Protein AF-A0A8D8BJQ4-F1 (afdb_monomer_lite)

Secondary structure (DSSP, 8-state):
--S--EETTTTEETTTTEE-SSS-BTTTTEETTGGGSS--HHHHHHHHHHHHHHHHHHS-GGGGSTTIIIIITT-HHHHHTTSS-TTS--PPPPPP----------------S-------PPTTGGG--

Structure (mmCIF, N/CA/C/O backbone):
data_AF-A0A8D8BJQ4-F1
#
_entry.id   AF-A0A8D8BJQ4-F1
#
loop_
_atom_site.group_PDB
_atom_site.id
_atom_site.type_symbol
_atom_site.label_atom_id
_atom_site.label_alt_id
_atom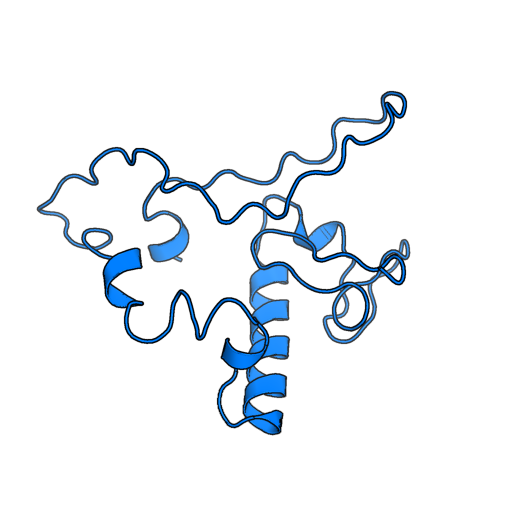_site.label_comp_id
_atom_site.label_asym_id
_atom_site.label_entity_id
_atom_site.label_seq_id
_atom_site.pdbx_PDB_ins_code
_atom_site.Cartn_x
_atom_site.Cartn_y
_atom_site.Cartn_z
_atom_site.occupancy
_atom_site.B_iso_or_equiv
_atom_site.auth_seq_id
_atom_site.auth_comp_id
_atom_site.auth_asym_id
_atom_site.auth_atom_id
_atom_site.pdbx_PDB_model_num
ATOM 1 N N . ALA A 1 1 ? 2.124 17.437 11.101 1.00 56.03 1 ALA A N 1
ATOM 2 C CA . ALA A 1 1 ? 1.465 16.128 11.214 1.0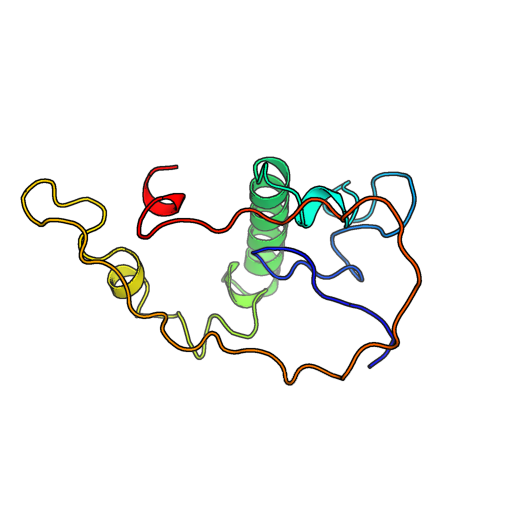0 56.03 1 ALA A CA 1
ATOM 3 C C . ALA A 1 1 ? 0.216 16.330 12.050 1.00 56.03 1 ALA A C 1
ATOM 5 O O . ALA A 1 1 ? 0.309 16.948 13.104 1.00 56.03 1 ALA A O 1
ATOM 6 N N . ASP A 1 2 ? -0.924 15.904 11.532 1.00 66.06 2 ASP A N 1
ATOM 7 C CA . ASP A 1 2 ? -2.248 15.899 12.174 1.00 66.06 2 ASP A CA 1
ATOM 8 C C . ASP A 1 2 ? -2.429 14.735 13.168 1.00 66.06 2 ASP A C 1
ATOM 10 O O . ASP A 1 2 ? -3.452 14.647 13.839 1.00 66.06 2 ASP A O 1
ATOM 14 N N . GLY A 1 3 ? -1.408 13.885 13.312 1.00 72.31 3 GLY A N 1
ATOM 15 C CA . GLY A 1 3 ? -1.388 12.760 14.244 1.00 72.31 3 GLY A CA 1
ATOM 16 C C . GLY A 1 3 ? -1.749 11.423 13.602 1.00 72.31 3 GLY A C 1
ATOM 17 O O . GLY A 1 3 ? -1.665 10.415 14.297 1.00 72.31 3 GLY A O 1
ATOM 18 N N . SER A 1 4 ? -2.095 11.402 12.309 1.00 78.88 4 SER A N 1
ATOM 19 C CA . SER A 1 4 ? -2.278 10.163 11.549 1.00 78.88 4 SER A CA 1
ATOM 20 C C . SER A 1 4 ? -0.950 9.469 11.260 1.00 78.88 4 SER A C 1
ATOM 22 O O . SER A 1 4 ? 0.085 10.133 11.111 1.00 78.88 4 SER A O 1
ATOM 24 N N . GLY A 1 5 ? -0.995 8.151 11.097 1.00 88.75 5 GLY A N 1
ATOM 25 C CA . GLY A 1 5 ? 0.120 7.323 10.662 1.00 88.75 5 GLY A CA 1
ATOM 26 C C . GLY A 1 5 ? -0.244 6.372 9.523 1.00 88.75 5 GLY A C 1
ATOM 27 O O . GLY A 1 5 ? -1.414 6.121 9.223 1.00 88.75 5 GLY A O 1
ATOM 28 N N . ASP A 1 6 ? 0.806 5.826 8.918 1.00 93.06 6 ASP A N 1
ATOM 29 C CA . ASP A 1 6 ? 0.734 4.756 7.930 1.00 93.06 6 ASP A CA 1
ATOM 30 C C . ASP A 1 6 ? 1.227 3.446 8.562 1.00 93.06 6 ASP A C 1
ATOM 32 O O . ASP A 1 6 ? 2.226 3.424 9.289 1.00 93.06 6 ASP A O 1
ATOM 36 N N . HIS A 1 7 ? 0.514 2.352 8.296 1.00 92.69 7 HIS A N 1
ATOM 37 C CA . HIS A 1 7 ? 0.658 1.086 9.019 1.00 92.69 7 HIS A CA 1
ATOM 38 C C . HIS A 1 7 ? 1.128 -0.043 8.110 1.00 92.69 7 HIS A C 1
ATOM 40 O O . HIS A 1 7 ? 0.735 -0.129 6.948 1.00 92.69 7 HIS A O 1
ATOM 46 N N . GLY A 1 8 ? 1.954 -0.930 8.659 1.00 92.69 8 GLY A N 1
ATOM 47 C CA . GLY A 1 8 ? 2.290 -2.181 7.991 1.00 92.69 8 GLY A CA 1
ATOM 48 C C . GLY A 1 8 ? 3.256 -2.078 6.819 1.00 92.69 8 GLY A C 1
ATOM 49 O O . GLY A 1 8 ? 3.837 -1.024 6.527 1.00 92.69 8 GLY A O 1
ATOM 50 N N . LEU A 1 9 ? 3.400 -3.214 6.133 1.00 92.94 9 LEU A N 1
ATOM 51 C CA . LEU A 1 9 ? 4.269 -3.387 4.967 1.00 92.94 9 LEU A CA 1
ATOM 52 C C . LEU A 1 9 ? 3.896 -2.430 3.827 1.00 92.94 9 LEU A C 1
ATOM 54 O O . LEU A 1 9 ? 4.773 -1.874 3.167 1.00 92.94 9 LEU A O 1
ATOM 58 N N . PHE A 1 10 ? 2.597 -2.205 3.630 1.00 94.88 10 PHE A N 1
ATOM 59 C CA . PHE A 1 10 ? 2.074 -1.379 2.546 1.00 94.88 10 PHE A CA 1
ATOM 60 C C . PHE A 1 10 ? 1.790 0.069 2.955 1.00 94.88 10 PHE A C 1
ATOM 62 O O . PHE A 1 10 ? 1.219 0.800 2.154 1.00 94.88 10 PHE A O 1
ATOM 69 N N . GLN A 1 11 ? 2.187 0.507 4.157 1.00 95.75 11 GLN A N 1
ATOM 70 C CA . GLN A 1 11 ? 2.000 1.892 4.619 1.00 95.75 11 GLN A CA 1
ATOM 71 C C . GLN A 1 11 ? 0.540 2.368 4.448 1.00 95.75 11 GLN A C 1
ATOM 73 O O . GLN A 1 11 ? 0.250 3.344 3.758 1.00 95.75 11 GLN A O 1
ATOM 78 N N . ILE A 1 12 ? -0.395 1.628 5.046 1.00 96.06 12 ILE A N 1
ATOM 79 C CA . ILE A 1 12 ? -1.842 1.854 4.959 1.00 96.06 12 ILE A CA 1
ATOM 80 C C . ILE A 1 12 ? -2.255 2.963 5.933 1.00 96.06 12 ILE A C 1
ATOM 82 O O . ILE A 1 12 ? -2.061 2.829 7.138 1.00 96.06 12 ILE A O 1
ATOM 86 N N . SER A 1 13 ? -2.850 4.042 5.422 1.00 94.75 13 SER A N 1
ATOM 87 C CA . SER A 1 13 ? -3.251 5.207 6.228 1.00 94.75 13 SER A CA 1
ATOM 88 C C . SER A 1 13 ? -4.461 4.941 7.139 1.00 94.75 13 SER A C 1
ATOM 90 O O . SER A 1 13 ? -5.529 4.519 6.675 1.00 94.75 13 SER A O 1
ATOM 92 N N . ASP A 1 14 ? -4.340 5.293 8.422 1.00 94.81 14 ASP A N 1
ATOM 93 C CA . ASP A 1 14 ? -5.436 5.232 9.412 1.00 94.81 14 ASP A CA 1
ATOM 94 C C . ASP A 1 14 ? -6.532 6.300 9.234 1.00 94.81 14 ASP A C 1
ATOM 96 O O . ASP A 1 14 ? -7.617 6.213 9.825 1.00 94.81 14 ASP A O 1
ATOM 100 N N . ILE A 1 15 ? -6.304 7.296 8.375 1.00 94.12 15 ILE A N 1
ATOM 101 C CA . ILE A 1 15 ? -7.320 8.308 8.077 1.00 94.12 15 ILE A CA 1
ATOM 102 C C . ILE A 1 15 ? -8.492 7.651 7.333 1.00 94.12 15 ILE A C 1
ATOM 104 O O . ILE A 1 15 ? -9.662 7.909 7.654 1.00 94.12 15 ILE A O 1
ATOM 108 N N . TYR A 1 16 ? -8.185 6.773 6.372 1.00 95.19 16 TYR A N 1
ATOM 109 C CA . TYR A 1 16 ? -9.146 6.290 5.377 1.00 95.19 16 TYR A CA 1
ATOM 110 C C . TYR A 1 16 ? -9.381 4.778 5.399 1.00 95.19 16 TYR A C 1
ATOM 112 O O . TYR A 1 16 ? -10.491 4.349 5.075 1.00 95.19 16 TYR A O 1
ATOM 120 N N . TRP A 1 17 ? -8.379 3.973 5.766 1.00 97.81 17 TRP A N 1
ATOM 121 C CA . TRP A 1 17 ? -8.362 2.550 5.411 1.00 97.81 17 TRP A CA 1
ATOM 122 C C . TRP A 1 17 ? -8.502 1.610 6.603 1.00 97.81 17 TRP A C 1
ATOM 124 O O . TRP A 1 17 ? -9.335 0.710 6.539 1.00 97.81 17 TRP A O 1
ATOM 134 N N . CYS A 1 18 ? -7.767 1.850 7.691 1.00 97.19 18 CYS A N 1
ATOM 135 C CA . CYS A 1 18 ? -7.808 1.038 8.912 1.00 97.19 18 CYS A CA 1
ATOM 136 C C . CYS A 1 18 ? -8.235 1.864 10.133 1.00 97.19 18 CYS A C 1
ATOM 138 O O . CYS A 1 18 ? -8.095 3.086 10.150 1.00 97.19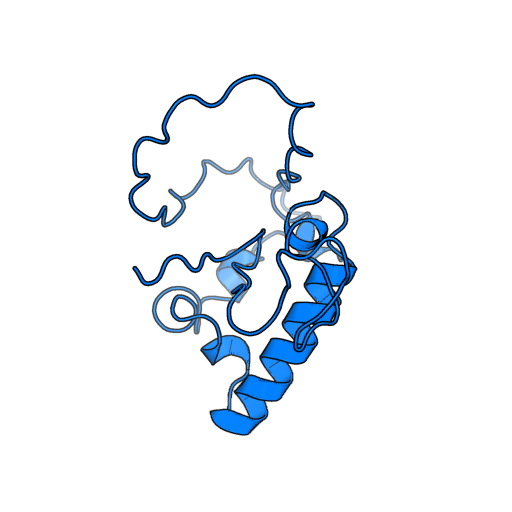 18 CYS A O 1
ATOM 140 N N . SER A 1 19 ? -8.771 1.204 11.164 1.00 95.38 19 SER A N 1
ATOM 141 C CA . SER A 1 19 ? -9.196 1.866 12.405 1.00 95.38 19 SER A CA 1
ATOM 142 C C . SER A 1 19 ? -8.268 1.582 13.590 1.00 95.38 19 SER A C 1
ATOM 144 O O . SER A 1 19 ? -7.826 0.453 13.782 1.00 95.38 19 SER A O 1
ATOM 146 N N . TYR A 1 20 ? -8.053 2.578 14.455 1.00 90.00 20 TYR A N 1
ATOM 147 C CA . TYR A 1 20 ? -7.429 2.390 15.776 1.00 90.00 20 TYR A CA 1
ATOM 148 C C . TYR A 1 20 ? -8.398 1.907 16.864 1.00 90.00 20 TYR A C 1
ATOM 150 O O . TYR A 1 20 ? -7.980 1.647 17.993 1.00 90.00 20 TYR A O 1
ATOM 158 N N . SER A 1 21 ? -9.699 1.820 16.573 1.00 86.69 21 SER A N 1
ATOM 159 C CA . SER A 1 21 ? -10.652 1.249 17.525 1.00 86.69 21 SER A CA 1
ATOM 160 C C . SER A 1 21 ? -10.368 -0.231 17.774 1.00 86.69 21 SER A C 1
ATOM 162 O O . SER A 1 21 ? -9.843 -0.929 16.916 1.00 86.69 21 SER A O 1
ATOM 164 N N . SER A 1 22 ? -10.839 -0.745 18.911 1.00 83.69 22 SER A N 1
ATOM 165 C CA . SER A 1 22 ? -10.872 -2.188 19.199 1.00 83.69 22 SER A CA 1
ATOM 166 C C . SER A 1 22 ? -11.816 -2.985 18.286 1.00 83.69 22 SER A C 1
ATOM 168 O O . SER A 1 22 ? -12.011 -4.178 18.494 1.00 83.69 22 SER A O 1
ATOM 170 N N . GLN A 1 23 ? -12.448 -2.320 17.319 1.00 88.69 23 GLN A N 1
ATOM 171 C CA . GLN A 1 23 ? -13.361 -2.895 16.344 1.00 88.69 23 GLN A CA 1
ATOM 172 C C . GLN A 1 23 ? -12.874 -2.555 14.932 1.00 88.69 23 GLN A C 1
ATOM 174 O O . GLN A 1 23 ? -12.424 -1.419 14.726 1.00 88.69 23 GLN A O 1
ATOM 179 N N . PRO A 1 24 ? -12.989 -3.483 13.967 1.00 93.19 24 PRO A N 1
ATOM 180 C CA . PRO A 1 24 ? -12.693 -3.202 12.570 1.00 93.19 24 PRO A CA 1
ATOM 181 C C . PRO A 1 24 ? -13.561 -2.065 12.021 1.00 93.19 24 PRO A C 1
ATOM 183 O O . PRO A 1 24 ? -14.713 -1.890 12.425 1.00 93.19 24 PRO A O 1
ATOM 186 N N . GLY A 1 25 ? -13.026 -1.276 11.094 1.00 93.75 25 GLY A N 1
ATOM 187 C CA . GLY A 1 25 ? -13.765 -0.152 10.525 1.00 93.75 25 GLY A CA 1
ATOM 188 C C . GLY A 1 25 ? -13.088 0.443 9.301 1.00 93.75 25 GLY A C 1
ATOM 189 O O . GLY A 1 25 ? -12.163 -0.150 8.752 1.00 93.75 25 GLY A O 1
ATOM 190 N N . LYS A 1 26 ? -13.550 1.637 8.903 1.00 96.19 26 LYS A N 1
ATOM 191 C CA . LYS A 1 26 ? -13.074 2.363 7.711 1.00 96.19 26 LYS A CA 1
ATOM 192 C C . LYS A 1 26 ? -13.292 1.563 6.418 1.00 96.19 26 LYS A C 1
ATOM 194 O O . LYS A 1 26 ? -14.061 0.606 6.410 1.00 96.19 26 LYS A O 1
ATOM 199 N N . ALA A 1 27 ? -12.697 2.002 5.310 1.00 97.31 27 ALA A N 1
ATOM 200 C CA . ALA A 1 27 ? -12.978 1.425 3.999 1.00 97.31 27 ALA A CA 1
ATOM 201 C C . ALA A 1 27 ? -12.533 -0.042 3.867 1.00 97.31 27 ALA A C 1
ATOM 203 O O . ALA A 1 27 ? -13.195 -0.796 3.159 1.00 97.31 27 ALA A O 1
ATOM 204 N N . CYS A 1 28 ? -11.471 -0.464 4.564 1.00 97.88 28 CYS A N 1
ATOM 205 C CA . CYS A 1 28 ? -11.028 -1.860 4.521 1.00 97.88 28 CYS A CA 1
ATOM 206 C C . CYS A 1 28 ? -11.730 -2.763 5.544 1.00 97.88 28 CYS A C 1
ATOM 208 O O . CYS A 1 28 ? -11.628 -3.979 5.432 1.00 97.88 28 CYS A O 1
ATOM 210 N N . GLY A 1 29 ? -12.448 -2.206 6.528 1.00 97.19 29 GLY A N 1
ATOM 211 C CA . GLY A 1 29 ? -13.127 -3.007 7.549 1.00 97.19 29 GLY A CA 1
ATOM 212 C C . GLY A 1 29 ? -12.160 -3.805 8.429 1.00 97.19 29 GLY A C 1
ATOM 213 O O . GLY A 1 29 ? -12.466 -4.943 8.766 1.00 97.19 29 GLY A O 1
ATOM 214 N N . VAL A 1 30 ? -11.011 -3.216 8.782 1.00 96.88 30 VAL A N 1
ATOM 215 C CA . VAL A 1 30 ? -9.918 -3.827 9.572 1.00 96.88 30 VAL A CA 1
ATOM 216 C C . VAL A 1 30 ? -9.437 -2.879 10.672 1.00 96.88 30 VAL A C 1
ATOM 218 O O . VAL A 1 30 ? -9.727 -1.673 10.644 1.00 96.88 30 VAL A O 1
ATOM 221 N N . THR A 1 31 ? -8.705 -3.403 11.654 1.00 96.56 31 THR A N 1
ATOM 222 C CA . THR A 1 31 ? -7.938 -2.573 12.589 1.00 96.56 31 THR A CA 1
ATOM 223 C C . THR A 1 31 ? -6.546 -2.282 12.027 1.00 96.56 31 THR A C 1
ATOM 225 O O . THR A 1 31 ? -6.033 -3.004 11.177 1.00 96.56 31 THR A O 1
ATOM 228 N N . CYS A 1 32 ? -5.902 -1.213 12.493 1.00 95.06 32 CYS A N 1
ATOM 229 C CA . CYS A 1 32 ? -4.523 -0.919 12.094 1.00 95.06 32 CYS A CA 1
ATOM 230 C C . CYS A 1 32 ? -3.502 -1.881 12.726 1.00 95.06 32 CYS A C 1
ATOM 232 O O . CYS A 1 32 ? -2.357 -1.911 12.286 1.00 95.06 32 CYS A O 1
ATOM 234 N N . GLU A 1 33 ? -3.885 -2.649 13.756 1.00 93.06 33 GLU A N 1
ATOM 235 C CA . GLU A 1 33 ? -3.042 -3.725 14.294 1.00 93.06 33 GLU A CA 1
ATOM 236 C C . GLU A 1 33 ? -2.982 -4.912 13.338 1.00 93.06 33 GLU A C 1
ATOM 238 O O . GLU A 1 33 ? -1.903 -5.472 13.151 1.00 93.06 33 GLU A O 1
ATOM 243 N N . ASP A 1 34 ? -4.103 -5.224 12.682 1.00 94.25 34 ASP A N 1
ATOM 244 C CA . ASP A 1 34 ? -4.161 -6.317 11.715 1.00 94.25 34 ASP A CA 1
ATOM 245 C C . ASP A 1 34 ? -3.145 -6.072 10.576 1.00 94.25 34 ASP A C 1
ATOM 247 O O . ASP A 1 34 ? -2.324 -6.934 10.303 1.00 94.25 34 ASP A O 1
ATOM 251 N N . MET A 1 35 ? -2.999 -4.831 10.096 1.00 94.88 35 MET A N 1
ATOM 252 C CA . MET A 1 35 ? -2.016 -4.463 9.053 1.00 94.88 35 MET A CA 1
ATOM 253 C C . MET A 1 35 ? -0.531 -4.583 9.464 1.00 94.88 35 MET A C 1
ATOM 255 O O . MET A 1 35 ? 0.367 -4.297 8.678 1.00 94.88 35 MET A O 1
ATOM 259 N N . LYS A 1 36 ? -0.214 -4.887 10.727 1.00 92.31 36 LYS A N 1
ATOM 260 C CA . LYS A 1 36 ? 1.179 -4.970 11.222 1.00 92.31 36 LYS A CA 1
ATOM 261 C C . LYS A 1 36 ? 1.593 -6.386 11.601 1.00 92.31 36 LYS A C 1
ATOM 263 O O . LYS A 1 36 ? 2.746 -6.593 11.988 1.00 92.31 36 LYS A O 1
ATOM 268 N N . ASN A 1 37 ? 0.658 -7.328 11.550 1.00 90.69 37 ASN A N 1
ATOM 269 C CA . ASN A 1 37 ? 0.892 -8.689 11.986 1.00 90.69 37 ASN A CA 1
ATOM 270 C C . ASN A 1 37 ? 1.645 -9.498 10.895 1.00 90.69 37 ASN A C 1
ATOM 272 O O . ASN A 1 37 ? 2.111 -8.946 9.899 1.00 90.69 37 ASN A O 1
ATOM 276 N N . SER A 1 38 ? 1.910 -10.784 11.133 1.00 89.62 38 SER A N 1
ATOM 277 C CA . SER A 1 38 ? 2.676 -11.626 10.199 1.00 89.62 38 SER A CA 1
ATOM 278 C C . SER A 1 38 ? 1.854 -12.228 9.054 1.00 89.62 38 SER A C 1
ATOM 280 O O . SER A 1 38 ? 2.443 -12.644 8.059 1.00 89.62 38 SER A O 1
ATOM 282 N N . ASP A 1 39 ? 0.540 -12.353 9.225 1.00 91.12 39 ASP A N 1
ATOM 283 C CA . ASP A 1 39 ? -0.405 -12.740 8.180 1.00 91.12 39 ASP A CA 1
ATOM 284 C C . ASP A 1 39 ? -0.790 -11.485 7.400 1.00 91.12 39 ASP A C 1
ATOM 286 O O . ASP A 1 39 ? -1.313 -10.544 7.980 1.00 91.12 39 ASP A O 1
ATOM 290 N N . ILE A 1 40 ? -0.502 -11.480 6.099 1.00 93.25 40 ILE A N 1
ATOM 291 C CA . ILE A 1 40 ? -0.799 -10.356 5.202 1.00 93.25 40 ILE A CA 1
ATOM 292 C C . ILE A 1 40 ? -2.087 -10.568 4.404 1.00 93.25 40 ILE A C 1
ATOM 294 O O . ILE A 1 40 ? -2.374 -9.820 3.473 1.00 93.25 40 ILE A O 1
ATOM 298 N N . SER A 1 41 ? -2.869 -11.609 4.693 1.00 94.50 41 SER A N 1
ATOM 299 C CA . SER A 1 41 ? -4.071 -11.928 3.913 1.00 94.50 41 SER A CA 1
ATOM 300 C C . SER A 1 41 ? -5.088 -10.782 3.910 1.00 94.50 41 SER A C 1
ATOM 302 O O . SER A 1 41 ? -5.764 -10.529 2.911 1.00 94.50 41 SER A O 1
ATOM 304 N N . ASP A 1 42 ? -5.238 -10.091 5.035 1.00 95.75 42 ASP A N 1
ATOM 305 C CA . ASP A 1 42 ? -6.077 -8.907 5.182 1.00 95.75 42 ASP A CA 1
ATOM 306 C C . ASP A 1 42 ? -5.427 -7.639 4.628 1.00 95.75 42 ASP A C 1
ATOM 308 O O . ASP A 1 42 ? -6.137 -6.851 3.996 1.00 95.75 42 ASP A O 1
ATOM 312 N N . ASP A 1 43 ? -4.106 -7.486 4.740 1.00 96.06 43 ASP A N 1
ATOM 313 C CA . ASP A 1 43 ? -3.361 -6.442 4.034 1.00 96.06 43 ASP A CA 1
ATOM 314 C C . ASP A 1 43 ? -3.597 -6.514 2.521 1.00 96.06 43 ASP A C 1
ATOM 316 O O . ASP A 1 43 ? -3.965 -5.513 1.904 1.00 96.06 43 ASP A O 1
ATOM 320 N N . ILE A 1 44 ? -3.453 -7.704 1.923 1.00 96.56 44 ILE A N 1
ATOM 321 C CA . ILE A 1 44 ? -3.643 -7.936 0.484 1.00 96.56 44 ILE A CA 1
ATOM 322 C C . ILE A 1 44 ? -5.068 -7.566 0.058 1.00 96.56 44 ILE A C 1
ATOM 324 O O . ILE A 1 44 ? -5.264 -6.884 -0.952 1.00 96.56 44 ILE A O 1
ATOM 328 N N . ARG A 1 45 ? -6.079 -7.946 0.849 1.00 97.81 45 ARG A N 1
ATOM 329 C CA . ARG A 1 45 ? -7.467 -7.526 0.594 1.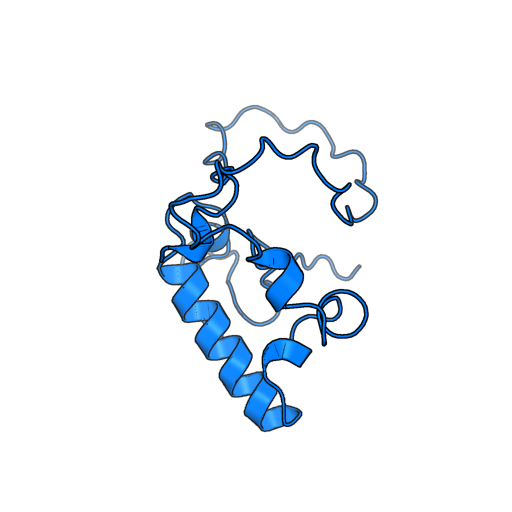00 97.81 45 ARG A CA 1
ATOM 330 C C . ARG A 1 45 ? -7.616 -6.006 0.663 1.00 97.81 45 ARG A C 1
ATOM 332 O O . ARG A 1 45 ? -8.262 -5.417 -0.202 1.00 97.81 45 ARG A O 1
ATOM 339 N N . CYS A 1 46 ? -7.014 -5.360 1.660 1.00 98.12 46 CYS A N 1
ATOM 340 C CA . CYS A 1 46 ? -7.102 -3.912 1.818 1.00 98.12 46 CYS A CA 1
ATOM 341 C C . CYS A 1 46 ? -6.417 -3.167 0.661 1.00 98.12 46 CYS A C 1
ATOM 343 O O . CYS A 1 46 ? -7.019 -2.261 0.084 1.00 98.12 46 CYS A O 1
ATOM 345 N N . ILE A 1 47 ? -5.215 -3.571 0.235 1.00 97.69 47 ILE A N 1
ATOM 346 C CA . ILE A 1 47 ? -4.529 -2.905 -0.884 1.00 97.69 47 ILE A CA 1
ATOM 347 C C . ILE A 1 47 ? -5.264 -3.079 -2.215 1.00 97.69 47 ILE A C 1
ATOM 349 O O . ILE A 1 47 ? -5.208 -2.171 -3.039 1.00 97.69 47 ILE A O 1
ATOM 353 N N . GLN A 1 48 ? -5.990 -4.184 -2.425 1.00 98.31 48 GLN A N 1
ATOM 354 C CA . GLN A 1 48 ? -6.845 -4.357 -3.605 1.00 98.31 48 GLN A CA 1
ATOM 355 C C . GLN A 1 48 ? -7.987 -3.331 -3.616 1.00 98.31 48 GLN A C 1
ATOM 357 O O . GLN A 1 48 ? -8.217 -2.685 -4.638 1.00 98.31 48 GLN A O 1
ATOM 362 N N . ILE A 1 49 ? -8.631 -3.100 -2.465 1.00 98.44 49 ILE A N 1
ATOM 363 C CA . ILE A 1 49 ? -9.661 -2.059 -2.307 1.00 98.44 49 ILE A CA 1
ATOM 364 C C . ILE A 1 49 ? -9.069 -0.669 -2.588 1.00 98.44 49 ILE A C 1
ATOM 366 O O . ILE A 1 49 ? -9.639 0.107 -3.359 1.00 98.44 49 ILE A O 1
ATOM 370 N N . ILE A 1 50 ? -7.911 -0.358 -1.995 1.00 98.50 50 ILE A N 1
ATOM 371 C CA . ILE A 1 50 ? -7.206 0.920 -2.193 1.00 98.50 50 ILE A CA 1
ATOM 372 C C . ILE A 1 50 ? -6.894 1.138 -3.673 1.00 98.50 50 ILE A C 1
ATOM 374 O O . ILE A 1 50 ? -7.143 2.218 -4.220 1.00 98.50 50 ILE A O 1
ATOM 378 N N . PHE A 1 51 ? -6.350 0.104 -4.311 1.00 98.50 51 PHE A N 1
ATOM 379 C CA . PHE A 1 51 ? -5.939 0.114 -5.701 1.00 98.50 51 PHE A CA 1
ATOM 380 C C . PHE A 1 51 ? -7.127 0.335 -6.640 1.00 98.50 51 PHE A C 1
ATOM 382 O O . PHE A 1 51 ? -7.044 1.188 -7.525 1.00 98.50 51 PHE A O 1
ATOM 389 N N . ASP A 1 52 ? -8.245 -0.360 -6.437 1.00 98.62 52 ASP A N 1
ATOM 390 C CA . ASP A 1 52 ? -9.435 -0.180 -7.269 1.00 98.62 52 ASP A CA 1
ATOM 391 C C . ASP A 1 52 ? -10.058 1.211 -7.094 1.00 98.62 52 ASP A C 1
ATOM 393 O O . ASP A 1 52 ? -10.408 1.861 -8.086 1.00 98.62 52 ASP A O 1
ATOM 397 N N . GLU A 1 53 ? -10.107 1.734 -5.866 1.00 98.25 53 GLU A N 1
ATOM 398 C CA . GLU A 1 53 ? -10.603 3.091 -5.626 1.00 98.25 53 GLU A CA 1
ATOM 399 C C . GLU A 1 53 ? -9.693 4.147 -6.275 1.00 98.25 53 GLU A C 1
ATOM 401 O O . GLU A 1 53 ? -10.162 5.057 -6.962 1.00 98.25 53 GLU A O 1
ATOM 406 N N . HIS A 1 54 ? -8.370 4.004 -6.167 1.00 97.94 54 HIS A N 1
ATOM 407 C CA . HIS A 1 54 ? -7.430 4.947 -6.785 1.00 97.94 54 HIS A CA 1
ATOM 408 C C . HIS A 1 54 ? -7.349 4.816 -8.303 1.00 97.94 54 HIS A C 1
ATOM 410 O O . HIS A 1 54 ? -7.111 5.812 -8.997 1.00 97.94 54 HIS A O 1
ATOM 416 N N . ARG A 1 55 ? -7.606 3.624 -8.843 1.00 98.44 55 ARG A N 1
ATOM 417 C CA . ARG A 1 55 ? -7.804 3.416 -10.276 1.00 98.44 55 ARG A CA 1
ATOM 418 C C . ARG A 1 55 ? -9.029 4.191 -10.754 1.00 98.44 55 ARG A C 1
ATOM 420 O O . ARG A 1 55 ? -8.938 4.861 -11.778 1.00 98.44 55 ARG A O 1
ATOM 427 N N . ARG A 1 56 ? -10.133 4.170 -10.003 1.00 98.00 56 ARG A N 1
ATOM 428 C CA . ARG A 1 56 ? -11.348 4.937 -10.320 1.00 98.00 56 ARG A CA 1
ATOM 429 C C . ARG A 1 56 ? -11.119 6.452 -10.258 1.00 98.00 56 ARG A C 1
ATOM 431 O O . ARG A 1 56 ? -11.652 7.177 -11.092 1.00 98.00 56 ARG A O 1
ATOM 438 N N . ILE A 1 57 ? -10.326 6.927 -9.294 1.00 97.25 57 ILE A N 1
ATOM 439 C CA . ILE A 1 57 ? -10.055 8.361 -9.081 1.00 97.25 57 ILE A CA 1
ATOM 440 C C . ILE A 1 57 ? -9.033 8.918 -10.084 1.00 97.25 57 ILE A C 1
ATOM 442 O O . ILE A 1 57 ? -9.196 10.033 -10.575 1.00 97.25 57 ILE A O 1
ATOM 446 N N . SER A 1 58 ? -7.962 8.172 -10.367 1.00 96.75 58 SER A N 1
ATOM 447 C CA . SER A 1 58 ? -6.770 8.700 -11.054 1.00 96.75 58 SER A CA 1
ATOM 448 C C . SER A 1 58 ? -6.370 7.943 -12.324 1.00 96.75 58 SER A C 1
ATOM 450 O O . SER A 1 58 ? -5.393 8.310 -12.976 1.00 96.75 58 SER A O 1
ATOM 452 N N . GLY A 1 59 ? -7.082 6.869 -12.671 1.00 97.44 59 GLY A N 1
ATOM 453 C CA . GLY A 1 59 ? -6.770 5.994 -13.805 1.00 97.44 59 GLY A CA 1
ATOM 454 C C . GLY A 1 59 ? -5.675 4.955 -13.533 1.00 97.44 59 GLY A C 1
ATOM 455 O O . GLY A 1 59 ? -5.502 4.040 -14.333 1.00 97.44 59 GLY A O 1
ATOM 456 N N . ASN A 1 60 ? -4.956 5.042 -12.408 1.00 96.38 60 ASN A N 1
ATOM 457 C CA . ASN A 1 60 ? -3.941 4.068 -11.999 1.00 96.38 60 ASN A CA 1
ATOM 458 C C . ASN A 1 60 ? -3.997 3.838 -10.480 1.00 96.38 60 ASN A C 1
ATOM 460 O O . ASN A 1 60 ? -3.773 4.762 -9.704 1.00 96.38 60 ASN A O 1
ATOM 464 N N . GLY A 1 61 ? -4.262 2.601 -10.055 1.00 97.56 61 GLY A N 1
ATOM 465 C CA . GLY A 1 61 ? -4.410 2.261 -8.638 1.00 97.56 61 GLY A CA 1
ATOM 466 C C . GLY A 1 61 ? -3.134 2.416 -7.811 1.00 97.56 61 GLY A C 1
ATOM 467 O O . GLY A 1 61 ? -3.205 2.749 -6.632 1.00 97.56 61 GLY A O 1
ATOM 468 N N . PHE A 1 62 ? -1.956 2.292 -8.429 1.00 96.31 62 PHE A N 1
ATOM 469 C CA . PHE A 1 62 ? -0.686 2.494 -7.729 1.00 96.31 62 PHE A CA 1
ATOM 470 C C . PHE A 1 62 ? -0.440 3.952 -7.315 1.00 96.31 62 PHE A C 1
ATOM 472 O O . PHE A 1 62 ? 0.416 4.214 -6.472 1.00 96.31 62 PHE A O 1
ATOM 479 N N . ASN A 1 63 ? -1.208 4.909 -7.849 1.00 95.94 63 ASN A N 1
ATOM 480 C CA . ASN A 1 63 ? -1.117 6.310 -7.440 1.00 95.94 63 ASN A CA 1
ATOM 481 C C . ASN A 1 63 ? -1.570 6.555 -5.989 1.00 95.94 63 ASN A C 1
ATOM 483 O O . ASN A 1 63 ? -1.361 7.660 -5.494 1.00 95.94 63 ASN A O 1
ATOM 487 N N . ALA A 1 64 ? -2.157 5.566 -5.304 1.00 96.75 64 ALA A N 1
ATOM 488 C CA . ALA A 1 64 ? -2.417 5.657 -3.866 1.00 96.75 64 ALA A CA 1
ATOM 489 C C . ALA A 1 64 ? -1.130 5.806 -3.041 1.00 96.75 64 ALA A C 1
ATOM 491 O O . ALA A 1 64 ? -1.137 6.428 -1.982 1.00 96.75 64 ALA A O 1
ATOM 492 N N . TRP A 1 65 ? -0.009 5.291 -3.555 1.00 95.81 65 TRP A N 1
ATOM 493 C CA . TRP A 1 65 ? 1.294 5.373 -2.908 1.00 95.81 65 TRP A CA 1
ATOM 494 C C . TRP A 1 65 ? 2.150 6.445 -3.573 1.00 95.81 65 TRP A C 1
ATOM 496 O O . TRP A 1 65 ? 2.644 6.278 -4.689 1.00 95.81 65 TRP A O 1
ATOM 506 N N . SER A 1 66 ? 2.396 7.543 -2.857 1.00 92.38 66 SER A N 1
ATOM 507 C CA . SER A 1 66 ? 3.199 8.675 -3.348 1.00 92.38 66 SER A CA 1
ATOM 508 C C . SER A 1 66 ? 4.618 8.277 -3.783 1.00 92.38 66 SER A C 1
ATOM 510 O O . SER A 1 66 ? 5.197 8.904 -4.671 1.00 92.38 66 SER A O 1
ATOM 512 N N . VAL A 1 67 ? 5.161 7.201 -3.204 1.00 91.75 67 VAL A N 1
ATOM 513 C CA . VAL A 1 67 ? 6.481 6.644 -3.529 1.00 91.75 67 VAL A CA 1
ATOM 514 C C . VAL A 1 67 ? 6.512 5.857 -4.843 1.00 91.75 67 VAL A C 1
ATOM 516 O O . VAL A 1 67 ? 7.579 5.731 -5.442 1.00 91.75 67 VAL A O 1
ATOM 519 N N . TYR A 1 68 ? 5.369 5.368 -5.336 1.00 93.44 68 TYR A N 1
ATOM 520 C CA . TYR A 1 68 ? 5.324 4.488 -6.506 1.00 93.44 68 TYR A CA 1
ATOM 521 C C . TYR A 1 68 ? 5.881 5.167 -7.759 1.00 93.44 68 TYR A C 1
ATOM 523 O O . TYR A 1 68 ? 6.806 4.665 -8.392 1.00 93.44 68 TYR A O 1
ATOM 531 N N . LYS A 1 69 ? 5.364 6.345 -8.111 1.00 92.75 69 LYS A N 1
ATOM 532 C CA . LYS A 1 69 ? 5.781 7.061 -9.322 1.00 92.75 69 LYS A CA 1
ATOM 533 C C . LYS A 1 69 ? 7.284 7.405 -9.348 1.00 92.75 69 LYS A C 1
ATOM 535 O O . LYS A 1 69 ? 7.935 7.089 -10.341 1.00 92.75 69 LYS A O 1
ATOM 540 N N . PRO A 1 70 ? 7.876 8.025 -8.307 1.00 93.94 70 PRO A N 1
ATOM 541 C CA . PRO A 1 70 ? 9.299 8.373 -8.323 1.00 93.94 70 PRO A CA 1
ATOM 542 C C . PRO A 1 70 ? 10.252 7.182 -8.143 1.00 93.94 70 PRO A C 1
ATOM 544 O O . PRO A 1 70 ? 11.396 7.268 -8.601 1.00 93.94 70 PRO A O 1
ATOM 547 N N . TYR A 1 71 ? 9.827 6.087 -7.493 1.00 90.19 71 TYR A N 1
ATOM 548 C CA . TYR A 1 71 ? 10.734 5.005 -7.068 1.00 90.19 71 TYR A CA 1
ATOM 549 C C . TYR A 1 71 ? 10.452 3.631 -7.689 1.00 90.19 71 TYR A C 1
ATOM 551 O O . TYR A 1 71 ? 11.386 2.844 -7.842 1.00 90.19 71 TYR A O 1
ATOM 559 N N . CYS A 1 72 ? 9.239 3.377 -8.170 1.00 90.75 72 CYS A N 1
ATOM 560 C CA . CYS A 1 72 ? 8.820 2.050 -8.627 1.00 90.75 72 CYS A CA 1
ATOM 561 C C . CYS A 1 72 ? 8.427 2.017 -10.108 1.00 90.75 72 CYS A C 1
ATOM 563 O O . CYS A 1 72 ? 8.825 1.084 -10.798 1.00 90.75 72 CYS A O 1
ATOM 565 N N . GLN A 1 73 ? 7.720 3.039 -10.601 1.00 93.25 73 GLN A N 1
ATOM 566 C CA . GLN A 1 73 ? 7.166 3.041 -11.955 1.00 93.25 73 GLN A CA 1
ATOM 567 C C . GLN A 1 73 ? 8.254 2.841 -13.027 1.00 93.25 73 GLN A C 1
ATOM 569 O O . GLN A 1 73 ? 9.217 3.609 -13.096 1.00 93.25 73 GLN A O 1
ATOM 574 N N . GLY A 1 74 ? 8.080 1.823 -13.872 1.00 93.31 74 GLY A N 1
ATOM 575 C CA . GLY A 1 74 ? 9.012 1.440 -14.937 1.00 93.31 74 GLY A CA 1
ATOM 576 C C . GLY A 1 74 ? 10.244 0.663 -14.458 1.00 93.31 74 GLY A C 1
ATOM 577 O O . GLY A 1 74 ? 11.206 0.522 -15.213 1.00 93.31 74 GLY A O 1
ATOM 578 N N . ARG A 1 75 ? 10.262 0.210 -13.199 1.00 90.19 75 ARG A N 1
ATOM 579 C CA . ARG A 1 75 ? 11.340 -0.591 -12.590 1.00 90.19 75 ARG A CA 1
ATOM 580 C C . ARG A 1 75 ? 10.833 -1.874 -11.929 1.00 90.19 75 ARG A C 1
ATOM 582 O O . ARG A 1 75 ? 11.606 -2.525 -11.230 1.00 90.19 75 ARG A O 1
ATOM 589 N N . GLU A 1 76 ? 9.575 -2.239 -12.147 1.00 86.62 76 GLU A N 1
ATOM 590 C CA . GLU A 1 76 ? 8.865 -3.354 -11.511 1.00 86.62 76 GLU A CA 1
ATOM 591 C C . GLU A 1 76 ? 9.651 -4.668 -11.651 1.00 86.62 76 GLU A C 1
ATOM 593 O O . GLU A 1 76 ? 9.980 -5.310 -10.654 1.00 86.62 76 GLU A O 1
ATOM 598 N N . GLU A 1 77 ? 10.094 -4.974 -12.872 1.00 86.44 77 GLU A N 1
ATOM 599 C CA . GLU A 1 77 ? 10.894 -6.164 -13.204 1.00 86.44 77 GLU A CA 1
ATOM 600 C C . GLU A 1 77 ? 12.191 -6.273 -12.387 1.00 86.44 77 GLU A C 1
ATOM 602 O O . GLU A 1 77 ? 12.637 -7.362 -12.026 1.00 86.44 77 GLU A O 1
ATOM 607 N N . SER A 1 78 ? 12.809 -5.140 -12.035 1.00 86.25 78 SER A N 1
ATOM 608 C CA . SER A 1 78 ? 14.065 -5.152 -11.277 1.00 86.25 78 SER A CA 1
ATOM 609 C C . SER A 1 78 ? 13.891 -5.627 -9.833 1.00 86.25 78 SER A C 1
ATOM 611 O O . SER A 1 78 ? 14.854 -6.105 -9.227 1.00 86.25 78 SER A O 1
ATOM 613 N N . PHE A 1 79 ? 12.678 -5.520 -9.282 1.00 85.44 79 PHE A N 1
ATOM 614 C CA . PHE A 1 79 ? 12.381 -5.956 -7.920 1.00 85.44 79 PHE A CA 1
ATOM 615 C C . PHE A 1 79 ? 12.191 -7.476 -7.826 1.00 85.44 79 PHE A C 1
ATOM 617 O O . PHE A 1 79 ? 12.541 -8.050 -6.797 1.00 85.44 79 PHE A O 1
ATOM 624 N N . ILE A 1 80 ? 11.731 -8.121 -8.906 1.00 86.06 80 ILE A N 1
ATOM 625 C CA . ILE A 1 80 ? 11.482 -9.574 -8.988 1.00 86.06 80 ILE A CA 1
ATOM 626 C C . ILE A 1 80 ? 12.553 -10.347 -9.779 1.00 86.06 80 ILE A C 1
ATOM 628 O O . ILE A 1 80 ? 12.462 -11.562 -9.949 1.00 86.06 80 ILE A O 1
ATOM 632 N N . HIS A 1 81 ? 13.589 -9.659 -10.264 1.00 84.88 81 HIS A N 1
ATOM 633 C CA . HIS A 1 81 ? 14.681 -10.268 -11.025 1.00 84.88 81 HIS A CA 1
ATOM 634 C C . HIS A 1 81 ? 15.295 -11.469 -10.281 1.00 84.88 81 HIS A C 1
ATOM 636 O O . HIS A 1 81 ? 15.666 -11.349 -9.114 1.00 84.88 81 HIS A O 1
ATOM 642 N N . ASN A 1 82 ? 15.468 -12.614 -10.944 1.00 84.06 82 ASN A N 1
ATOM 643 C CA . ASN A 1 82 ? 15.962 -13.871 -10.351 1.00 84.06 82 ASN A CA 1
ATOM 644 C C . ASN A 1 82 ? 15.111 -14.445 -9.200 1.00 84.06 82 ASN A C 1
ATOM 646 O O . ASN A 1 82 ? 15.634 -15.216 -8.402 1.00 84.06 82 ASN A O 1
ATOM 650 N N . CYS A 1 83 ? 13.835 -14.071 -9.071 1.00 85.44 83 CYS A N 1
ATOM 651 C CA . CYS A 1 83 ? 12.932 -14.758 -8.142 1.00 85.44 83 CYS A CA 1
ATOM 652 C C . CYS A 1 83 ? 12.370 -16.063 -8.702 1.00 85.44 83 CYS A C 1
ATOM 654 O O . CYS A 1 83 ? 12.073 -16.965 -7.932 1.00 85.44 83 CYS A O 1
ATOM 656 N N . PHE A 1 84 ? 12.287 -16.174 -10.029 1.00 85.19 84 PHE A N 1
ATOM 657 C CA . PHE A 1 84 ? 11.652 -17.298 -10.726 1.00 85.19 84 PHE A CA 1
ATOM 658 C C . PHE A 1 84 ? 12.619 -18.086 -11.618 1.00 85.19 84 PHE A C 1
ATOM 660 O O . PHE A 1 84 ? 12.191 -18.899 -12.434 1.00 85.19 84 PHE A O 1
ATOM 667 N N . ASP A 1 85 ? 13.921 -17.812 -11.513 1.00 81.00 85 ASP A N 1
ATOM 668 C CA . ASP A 1 85 ? 14.945 -18.531 -12.266 1.00 81.00 85 ASP A CA 1
ATOM 669 C C . ASP A 1 85 ? 15.581 -19.604 -11.376 1.00 81.00 85 ASP A C 1
ATOM 671 O O . ASP A 1 85 ? 16.499 -19.332 -10.604 1.00 81.00 85 ASP A O 1
ATOM 675 N N . GLU A 1 86 ? 15.091 -20.836 -11.513 1.00 68.12 86 GLU A N 1
ATOM 676 C CA . GLU A 1 86 ? 15.592 -22.034 -10.819 1.00 68.12 86 GLU A CA 1
ATOM 677 C C . GLU A 1 86 ? 17.090 -22.303 -11.073 1.00 68.12 86 GLU A C 1
ATOM 679 O O . GLU A 1 86 ? 17.729 -23.056 -10.337 1.00 68.12 86 GLU A O 1
ATOM 684 N N . THR A 1 87 ? 17.678 -21.706 -12.119 1.00 70.00 87 THR A N 1
ATOM 685 C CA . THR A 1 87 ? 19.092 -21.895 -12.477 1.00 70.00 87 THR A CA 1
ATOM 686 C C . THR A 1 87 ? 20.030 -20.877 -11.832 1.00 70.00 87 THR A C 1
ATOM 688 O O . THR A 1 87 ? 21.250 -21.068 -11.850 1.00 70.00 87 THR A O 1
ATOM 691 N N . VAL A 1 88 ? 19.487 -19.821 -11.215 1.00 62.09 88 VAL A N 1
ATOM 692 C CA . VAL A 1 88 ? 20.264 -18.757 -10.574 1.00 62.09 88 VAL A CA 1
ATOM 693 C C . VAL A 1 88 ? 19.994 -18.772 -9.069 1.00 62.09 88 VAL A C 1
ATOM 695 O O . VAL A 1 88 ? 18.917 -18.367 -8.636 1.00 62.09 88 VAL A O 1
ATOM 698 N N . PRO A 1 89 ? 20.970 -19.172 -8.230 1.00 58.78 89 PRO A N 1
ATOM 699 C CA . PRO A 1 89 ? 20.822 -19.081 -6.786 1.00 58.78 89 PRO A CA 1
ATOM 700 C C . PRO A 1 89 ? 20.468 -17.647 -6.388 1.00 58.78 89 PRO A C 1
ATOM 702 O O . PRO A 1 89 ? 21.202 -16.706 -6.717 1.00 58.78 89 PRO A O 1
ATOM 705 N N . SER A 1 90 ? 19.352 -17.484 -5.673 1.00 57.03 90 SER A N 1
ATOM 706 C CA . SER A 1 90 ? 18.966 -16.216 -5.054 1.00 57.03 90 SER A CA 1
ATOM 707 C C . SER A 1 90 ? 20.149 -15.709 -4.226 1.00 57.03 90 SER A C 1
ATOM 709 O O . SER A 1 90 ? 20.543 -16.295 -3.217 1.00 57.03 90 SER A O 1
ATOM 711 N N . THR A 1 91 ? 20.809 -14.659 -4.710 1.00 55.03 91 THR A N 1
ATOM 712 C CA . THR A 1 91 ? 21.961 -14.076 -4.024 1.00 55.03 91 THR A CA 1
ATOM 713 C C . THR A 1 91 ? 21.473 -13.384 -2.753 1.00 55.03 91 THR A C 1
ATOM 715 O O . THR A 1 91 ? 20.497 -12.634 -2.781 1.00 55.03 91 THR A O 1
ATOM 718 N N . SER A 1 92 ? 22.161 -13.617 -1.630 1.00 54.16 92 SER A N 1
ATOM 719 C CA . SER A 1 92 ? 21.903 -12.916 -0.365 1.00 54.16 92 SER A CA 1
ATOM 720 C C . SER A 1 92 ? 21.966 -11.396 -0.580 1.00 54.16 92 SER A C 1
ATOM 722 O O . SER A 1 92 ? 22.985 -10.863 -1.033 1.00 54.16 92 SER A O 1
ATOM 724 N N . ILE A 1 93 ? 20.866 -10.689 -0.290 1.00 55.34 93 ILE A N 1
ATOM 725 C CA . ILE A 1 93 ? 20.781 -9.238 -0.488 1.00 55.34 93 ILE A CA 1
ATOM 726 C C . ILE A 1 93 ? 21.476 -8.503 0.656 1.00 55.34 93 ILE A C 1
ATOM 728 O O . ILE A 1 93 ? 21.100 -8.624 1.820 1.00 55.34 93 ILE A O 1
ATOM 732 N N . ARG A 1 94 ? 22.407 -7.615 0.292 1.00 47.50 94 ARG A N 1
ATOM 733 C CA . ARG A 1 94 ? 22.725 -6.420 1.085 1.00 47.50 94 ARG A CA 1
ATOM 734 C C . ARG A 1 94 ? 21.543 -5.458 0.968 1.00 47.50 94 ARG A C 1
ATOM 736 O O . ARG A 1 94 ? 21.277 -5.040 -0.162 1.00 47.50 94 ARG A O 1
ATOM 743 N N . PRO A 1 95 ? 20.833 -5.112 2.056 1.00 47.44 95 PRO A N 1
ATOM 744 C CA . PRO A 1 95 ? 19.650 -4.263 1.974 1.00 47.44 95 PRO A CA 1
ATOM 745 C C . PRO A 1 95 ? 19.967 -3.006 1.163 1.00 47.44 95 PRO A C 1
ATOM 747 O O . PRO A 1 95 ? 20.910 -2.281 1.495 1.00 47.44 95 PRO A O 1
ATOM 750 N N . ARG A 1 96 ? 19.197 -2.722 0.100 1.00 54.81 96 ARG A N 1
ATOM 751 C CA . ARG A 1 96 ? 19.111 -1.325 -0.342 1.00 54.81 96 ARG A CA 1
ATOM 752 C C . ARG A 1 96 ? 18.620 -0.559 0.881 1.00 54.81 96 ARG A C 1
ATOM 754 O O . ARG A 1 96 ? 17.665 -1.034 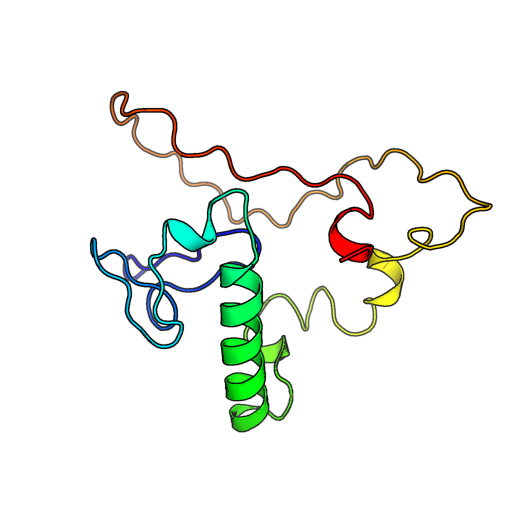1.497 1.00 54.81 96 ARG A O 1
ATOM 761 N N . PRO A 1 97 ? 19.255 0.563 1.260 1.00 48.38 97 PRO A N 1
ATOM 762 C CA . PRO A 1 97 ? 18.726 1.386 2.329 1.00 48.38 97 PRO A CA 1
ATOM 763 C C . PRO A 1 97 ? 17.260 1.651 2.003 1.00 48.38 97 PRO A C 1
ATOM 765 O O . PRO A 1 97 ? 16.957 2.223 0.951 1.00 48.38 97 PRO A O 1
ATOM 768 N N . GLY A 1 98 ? 16.362 1.141 2.847 1.00 49.06 98 GLY A N 1
ATOM 769 C CA . GLY A 1 98 ? 14.960 1.503 2.752 1.00 49.06 98 GLY A CA 1
ATOM 770 C C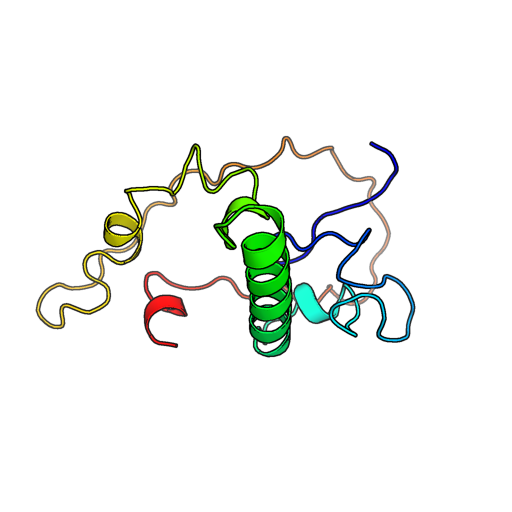 . GLY A 1 98 ? 14.884 3.023 2.785 1.00 49.06 98 GLY A C 1
ATOM 771 O O . GLY A 1 98 ? 15.680 3.668 3.472 1.00 49.06 98 GLY A O 1
ATOM 772 N N . ILE A 1 99 ? 13.962 3.603 2.021 1.00 51.19 99 ILE A N 1
ATOM 773 C CA . ILE A 1 99 ? 13.600 5.007 2.195 1.00 51.19 99 ILE A CA 1
ATOM 774 C C . ILE A 1 99 ? 12.915 5.075 3.563 1.00 51.19 99 ILE A C 1
ATOM 776 O O . ILE A 1 99 ? 11.704 4.928 3.675 1.00 51.19 99 ILE A O 1
ATOM 780 N N . THR A 1 100 ? 13.703 5.180 4.628 1.00 45.72 100 THR A N 1
ATOM 781 C CA . THR A 1 100 ? 13.184 5.399 5.967 1.00 45.72 100 THR A CA 1
ATOM 782 C C . THR A 1 100 ? 12.775 6.859 6.050 1.00 45.72 100 THR A C 1
ATOM 784 O O . THR A 1 100 ? 13.575 7.766 5.805 1.00 45.72 100 THR A O 1
ATOM 787 N N . ALA A 1 101 ? 11.512 7.103 6.399 1.00 48.56 101 ALA A N 1
ATOM 788 C CA . ALA A 1 101 ? 11.143 8.398 6.945 1.00 48.56 101 ALA A CA 1
ATOM 789 C C . ALA A 1 101 ? 12.087 8.695 8.130 1.00 48.56 101 ALA A C 1
ATOM 791 O O . ALA A 1 101 ? 12.433 7.764 8.865 1.00 48.56 101 ALA A O 1
ATOM 792 N N . PRO A 1 102 ? 12.549 9.943 8.324 1.00 37.19 102 PRO A N 1
ATOM 793 C CA . PRO A 1 102 ? 13.419 10.270 9.444 1.00 37.19 102 PRO A CA 1
ATOM 794 C C . PRO A 1 102 ? 12.743 9.869 10.758 1.00 37.19 102 PRO A C 1
ATOM 796 O O . PRO A 1 102 ? 11.732 10.445 11.161 1.00 37.19 102 PRO A O 1
ATOM 799 N N . THR A 1 103 ? 13.302 8.851 11.411 1.00 45.25 103 THR A N 1
ATOM 800 C CA . THR A 1 103 ? 12.813 8.324 12.681 1.00 45.25 103 THR A CA 1
ATOM 801 C C . THR A 1 103 ? 12.877 9.423 13.734 1.00 45.25 103 THR A C 1
ATOM 803 O O . THR A 1 103 ? 13.963 9.873 14.103 1.00 45.25 103 THR A O 1
ATOM 806 N N . GLN A 1 104 ? 11.726 9.860 14.249 1.00 47.50 104 GLN A N 1
ATOM 807 C CA . GLN A 1 104 ? 11.723 10.657 15.470 1.00 47.50 104 GLN A CA 1
ATOM 808 C C . GLN A 1 104 ? 12.053 9.750 16.665 1.00 47.50 104 GLN A C 1
ATOM 810 O O . GLN A 1 104 ? 11.510 8.647 16.757 1.00 47.50 104 GLN A O 1
ATOM 815 N N . PRO A 1 105 ? 12.922 10.180 17.595 1.00 45.53 105 PRO A N 1
ATOM 816 C CA . PRO A 1 105 ? 13.213 9.411 18.797 1.00 45.53 105 PRO A CA 1
ATOM 817 C C . PRO A 1 105 ? 11.947 9.292 19.657 1.00 45.53 105 PRO A C 1
ATOM 819 O O . PRO A 1 105 ? 11.512 10.246 20.305 1.00 45.53 105 PRO A O 1
ATOM 822 N N . GLY A 1 106 ? 11.341 8.104 19.643 1.00 49.03 106 GLY A N 1
ATOM 823 C CA . GLY A 1 106 ? 10.176 7.774 20.454 1.00 49.03 106 GLY A CA 1
ATOM 824 C C . GLY A 1 106 ? 10.503 7.803 21.949 1.00 49.03 106 GLY A C 1
ATOM 825 O O . GLY A 1 106 ? 11.543 7.312 22.394 1.00 49.03 106 GLY A O 1
ATOM 826 N N . LYS A 1 107 ? 9.598 8.384 22.744 1.00 45.09 107 LYS A N 1
ATOM 827 C CA . LYS A 1 107 ? 9.648 8.318 24.210 1.00 45.09 107 LYS A CA 1
ATOM 828 C C . LYS A 1 107 ? 9.540 6.856 24.654 1.00 45.09 107 LYS A C 1
ATOM 830 O O . LYS A 1 107 ? 8.679 6.124 24.175 1.00 45.09 107 LYS A O 1
ATOM 835 N N . LYS A 1 108 ? 10.392 6.449 25.599 1.00 41.22 108 LYS A N 1
ATOM 836 C CA . LYS A 1 108 ? 10.354 5.120 26.224 1.00 41.22 108 LYS A CA 1
ATOM 837 C C . LYS A 1 108 ? 9.018 4.940 26.954 1.00 41.22 108 LYS A C 1
ATOM 839 O O . LYS A 1 108 ? 8.833 5.530 28.015 1.00 41.22 108 LYS A O 1
ATOM 844 N N . SER A 1 109 ? 8.104 4.153 26.391 1.00 46.06 109 SER A N 1
ATOM 845 C CA . SER A 1 109 ? 6.922 3.668 27.109 1.00 46.06 109 SER A CA 1
ATOM 846 C C . SER A 1 109 ? 7.179 2.254 27.632 1.00 46.06 109 SER A C 1
ATOM 848 O O . SER A 1 109 ? 7.899 1.477 27.006 1.00 46.06 109 SER A O 1
ATOM 850 N N . ALA A 1 110 ? 6.653 1.967 28.822 1.00 47.72 110 ALA A N 1
ATOM 851 C CA . ALA A 1 110 ? 6.887 0.748 29.588 1.00 47.72 110 ALA A CA 1
ATOM 852 C C . ALA A 1 110 ? 6.336 -0.516 28.898 1.00 47.72 110 ALA A C 1
ATOM 854 O O . ALA A 1 110 ? 5.361 -0.450 28.151 1.00 47.72 110 ALA A O 1
ATOM 855 N N . LEU A 1 111 ? 6.977 -1.658 29.187 1.00 53.59 111 LEU A N 1
ATOM 856 C CA . LEU A 1 111 ? 6.661 -2.997 28.678 1.00 53.59 111 LEU A CA 1
ATOM 857 C C . LEU A 1 111 ? 5.156 -3.311 28.734 1.00 53.59 111 LEU A C 1
ATOM 859 O O . LEU A 1 111 ? 4.582 -3.506 29.803 1.00 53.59 111 LEU A O 1
ATOM 863 N N . THR A 1 112 ? 4.566 -3.461 27.557 1.00 51.28 112 THR A N 1
ATOM 864 C CA . THR A 1 112 ? 3.443 -4.369 27.301 1.00 51.28 112 THR A CA 1
ATOM 865 C C . THR A 1 112 ? 3.988 -5.522 26.453 1.00 51.28 112 THR A C 1
ATOM 867 O O . THR A 1 112 ? 5.103 -5.399 25.934 1.00 51.28 112 THR A O 1
ATOM 870 N N . ALA A 1 113 ? 3.288 -6.666 26.403 1.00 54.97 113 ALA A N 1
ATOM 871 C CA . ALA A 1 113 ? 3.691 -7.835 25.611 1.00 54.97 113 ALA A CA 1
ATOM 872 C C . ALA A 1 113 ? 4.256 -7.377 24.263 1.00 54.97 113 ALA A C 1
ATOM 874 O O . ALA A 1 113 ? 3.647 -6.508 23.638 1.00 54.97 113 ALA A O 1
ATOM 875 N N . ALA A 1 114 ? 5.443 -7.878 23.892 1.00 54.41 114 ALA A N 1
ATOM 876 C CA . ALA A 1 114 ? 6.132 -7.419 22.693 1.00 54.41 114 ALA A CA 1
ATOM 877 C C . ALA A 1 114 ? 5.111 -7.376 21.546 1.00 54.41 114 ALA A C 1
ATOM 879 O O . ALA A 1 114 ? 4.461 -8.402 21.316 1.00 54.41 114 ALA A O 1
ATOM 880 N N . PRO A 1 115 ? 4.897 -6.207 20.907 1.00 59.31 115 PRO A N 1
ATOM 881 C CA . PRO A 1 115 ? 3.979 -6.129 19.783 1.00 59.31 115 PRO A CA 1
ATOM 882 C C . PRO A 1 115 ? 4.383 -7.217 18.787 1.00 59.31 115 PRO A C 1
ATOM 884 O O . PRO A 1 115 ? 5.586 -7.502 18.697 1.00 59.31 115 PRO A O 1
ATOM 887 N N . PRO A 1 116 ? 3.421 -7.867 18.108 1.00 61.84 116 PRO A N 1
ATOM 888 C CA . PRO A 1 116 ? 3.739 -8.899 17.136 1.00 61.84 116 PRO A CA 1
ATOM 889 C C . PRO A 1 116 ? 4.812 -8.333 16.212 1.00 61.84 116 PRO A C 1
ATOM 891 O O . PRO A 1 116 ? 4.629 -7.298 15.573 1.00 61.84 116 PRO A O 1
ATOM 894 N N . ILE A 1 117 ? 5.999 -8.936 16.267 1.00 69.50 117 ILE A N 1
ATOM 895 C CA . ILE A 1 117 ? 7.120 -8.490 15.455 1.00 69.50 117 ILE A CA 1
ATOM 896 C C . ILE A 1 117 ? 6.680 -8.777 14.026 1.00 69.50 117 ILE A C 1
ATOM 898 O O . ILE A 1 117 ? 6.520 -9.943 13.664 1.00 69.50 117 ILE A O 1
ATOM 902 N N . GLY A 1 118 ? 6.425 -7.716 13.258 1.00 71.38 118 GLY A N 1
ATOM 903 C CA . GLY A 1 118 ? 6.076 -7.834 11.849 1.00 71.38 118 GLY A CA 1
ATOM 904 C C . GLY A 1 118 ? 7.089 -8.731 11.143 1.00 71.38 118 GLY A C 1
ATOM 905 O O . GLY A 1 118 ? 8.290 -8.686 11.433 1.00 71.38 118 GLY A O 1
ATOM 906 N N . LYS A 1 119 ? 6.597 -9.590 10.253 1.00 82.94 119 LYS A N 1
ATOM 907 C CA . LYS A 1 119 ? 7.438 -10.567 9.566 1.00 82.94 119 LYS A CA 1
ATOM 908 C C . LYS A 1 119 ? 8.470 -9.849 8.694 1.00 82.94 119 LYS A C 1
ATOM 910 O O . LYS A 1 119 ? 8.136 -8.963 7.910 1.00 82.94 119 LYS A O 1
ATOM 915 N N . VAL A 1 120 ? 9.732 -10.244 8.832 1.00 84.25 120 VAL A N 1
ATOM 916 C CA . VAL A 1 120 ? 10.795 -9.848 7.905 1.00 84.25 120 VAL A CA 1
ATOM 917 C C . VAL A 1 120 ? 10.840 -10.902 6.811 1.00 84.25 120 VAL A C 1
ATOM 919 O O . VAL A 1 120 ? 11.114 -12.061 7.104 1.00 84.25 120 VAL A O 1
ATOM 922 N N . TYR A 1 121 ? 10.533 -10.493 5.583 1.00 83.94 121 TYR A N 1
ATOM 923 C CA . TYR A 1 121 ? 10.486 -11.383 4.427 1.00 83.94 121 TYR A CA 1
ATOM 924 C C . TYR A 1 121 ? 11.870 -11.570 3.807 1.00 83.94 121 TYR A C 1
ATOM 926 O O . TYR A 1 121 ? 12.639 -10.609 3.679 1.00 83.94 121 TYR A O 1
ATOM 934 N N . ASP A 1 122 ? 12.159 -12.794 3.376 1.00 84.88 122 ASP A N 1
ATOM 935 C CA . ASP A 1 122 ? 13.362 -13.102 2.610 1.00 84.88 122 ASP A CA 1
ATOM 936 C C . ASP A 1 122 ? 13.255 -12.599 1.158 1.00 84.88 122 ASP A C 1
ATOM 938 O O . ASP A 1 122 ? 12.176 -12.298 0.632 1.00 84.88 122 ASP A O 1
ATOM 942 N N . ARG A 1 123 ? 14.402 -12.498 0.465 1.00 82.44 123 ARG A N 1
ATOM 943 C CA . ARG A 1 123 ? 14.422 -12.163 -0.971 1.00 82.44 123 ARG A CA 1
ATOM 944 C C . ARG A 1 123 ? 13.527 -13.151 -1.725 1.00 82.44 123 ARG A C 1
ATOM 946 O O . ARG A 1 123 ? 13.756 -14.352 -1.645 1.00 82.44 123 ARG A O 1
ATOM 953 N N . CYS A 1 124 ? 12.615 -12.615 -2.536 1.00 85.62 124 CYS A N 1
ATOM 954 C CA . CYS A 1 124 ? 11.688 -13.359 -3.394 1.00 85.62 124 CYS A CA 1
ATOM 955 C C . CYS A 1 124 ? 10.572 -14.118 -2.676 1.00 85.62 124 CYS A C 1
ATOM 957 O O . CYS A 1 124 ? 9.744 -14.705 -3.357 1.00 85.62 124 CYS A O 1
ATOM 959 N N . GLU A 1 125 ? 10.483 -14.062 -1.346 1.00 86.88 125 GLU A N 1
ATOM 960 C CA . GLU A 1 125 ? 9.415 -14.745 -0.614 1.00 86.88 125 GLU A CA 1
ATOM 961 C C . GLU A 1 125 ? 8.029 -14.269 -1.069 1.00 86.88 125 GLU A C 1
ATOM 963 O O . GLU A 1 125 ? 7.237 -15.062 -1.561 1.00 86.88 125 GLU A O 1
ATOM 968 N N . LEU A 1 126 ? 7.803 -12.953 -1.042 1.00 87.12 126 LEU A N 1
ATOM 969 C CA . LEU A 1 126 ? 6.557 -12.326 -1.501 1.00 87.12 126 LEU A CA 1
ATOM 970 C C . LEU A 1 126 ? 6.328 -12.406 -3.015 1.00 87.12 126 LEU A C 1
ATOM 972 O O . LEU A 1 126 ? 5.266 -12.026 -3.488 1.00 87.12 126 LEU A O 1
ATOM 976 N N . ALA A 1 127 ? 7.331 -12.814 -3.795 1.00 85.06 127 ALA A N 1
ATOM 977 C CA . ALA A 1 127 ? 7.162 -12.978 -5.235 1.00 85.06 127 ALA A CA 1
ATOM 978 C C . ALA A 1 127 ? 6.481 -14.315 -5.579 1.00 85.06 127 ALA A C 1
ATOM 980 O O . ALA A 1 127 ? 6.016 -14.473 -6.702 1.00 85.06 127 ALA A O 1
ATOM 981 N N . ASN A 1 128 ? 6.438 -15.264 -4.639 1.00 74.69 128 ASN A N 1
ATOM 982 C CA . ASN A 1 128 ? 5.901 -16.610 -4.851 1.00 74.69 128 ASN A CA 1
ATOM 983 C C . ASN A 1 128 ? 4.425 -16.777 -4.444 1.00 74.69 128 ASN A C 1
ATOM 985 O O . ASN A 1 128 ? 3.873 -17.850 -4.693 1.00 74.69 128 ASN A O 1
ATOM 989 N N . ASP A 1 129 ? 3.822 -15.760 -3.821 1.00 60.25 129 ASP A N 1
ATOM 990 C CA . ASP A 1 129 ? 2.412 -15.731 -3.390 1.00 60.25 129 ASP A CA 1
ATOM 991 C C . ASP A 1 129 ? 1.497 -15.131 -4.474 1.00 60.25 129 ASP A C 1
ATOM 993 O O . ASP A 1 129 ? 0.385 -15.676 -4.681 1.00 60.25 129 ASP A O 1
#

Foldseek 3Di:
DVPWWFAAPVRHTCVAQADCDPFADHPLRYHSLVRQAADCPSVVSRLVSQQVVCCVVPVGSCVSDVCCVVPPPPCVCVLCPPLPDPPDPPDFDPDPPPPDDPDDPDDDDDDDPDRRHHDDDGRSRVVVD

Radius of gyration: 16.76 Å; chains: 1; bounding box: 36×38×44 Å

Organism: Culex pipiens (NCBI:txid7175)

pLDDT: mean 81.39, std 18.37, range [37.19, 98.62]

InterPro domains:
  IPR001916 Glycoside hydrolase, family 22 [PF00062] (2-83)
  IPR001916 Glycoside hydrolase, family 22 [PR00135] (4-20)
  IPR001916 Glycoside hydrolase, family 22 [PR00135] (26-35)
  IPR001916 Glycoside hydrolase, family 22 [PR00135] (36-51)
  IPR001916 Glycoside hydrolase, family 22 [PS51348] (1-86)
  IPR001916 Glycoside hydrolase, family 22 [PTHR11407] (2-86)
  IPR001916 Glycoside hydrolase, family 22 [SM00263] (1-84)
  IPR019799 Glycoside hydrolase family 22 domain [PS00128] (28-46)
  IPR023346 Lysozyme-like domain superfamily [SSF53955] (2-84)

Sequence (129 aa):
ADGSGDHGLFQISDIYWCSYSSQPGKACGVTCEDMKNSDISDDIRCIQIIFDEHRRISGNGFNAWSVYKPYCQGREESFIHNCFDETVPSTSIRPRPGITAPTQPGKKSALTAAPPIGKVYDRCELAND